Protein AF-A0A418AG32-F1 (afdb_monomer_lite)

Sequence (65 aa):
GTFRNLLIFVKDNCPSHMTYNSVLIYAANGTNLFRLPPNSTHLLKPLDVALFRTFKPNIANRVNR

Foldseek 3Di:
DDPDPAAEDEDEPPVVCDDPVNVVVCVVVNYHYDYDDPPCCCPPVCCNPVPVVVCVVVVVVVVVD

Structure (mmCIF, N/CA/C/O backbone):
data_AF-A0A418AG32-F1
#
_entry.id   AF-A0A418AG32-F1
#
loop_
_atom_site.group_PDB
_atom_site.id
_atom_site.type_symbol
_atom_site.label_atom_id
_atom_site.label_alt_id
_atom_site.label_comp_id
_atom_site.label_asym_id
_atom_site.label_entity_id
_atom_site.label_seq_id
_atom_site.pdbx_PDB_ins_code
_atom_site.Cartn_x
_atom_site.Cartn_y
_atom_site.Cartn_z
_atom_site.occupancy
_atom_site.B_iso_or_equiv
_atom_site.auth_seq_id
_atom_site.auth_comp_id
_atom_site.auth_asym_id
_atom_site.auth_atom_id
_atom_site.pdbx_PDB_model_num
ATOM 1 N N . GLY A 1 1 ? -28.659 -6.992 7.013 1.00 41.34 1 GLY A N 1
ATOM 2 C CA . GLY A 1 1 ? -27.243 -6.796 7.373 1.00 41.34 1 GLY A CA 1
ATOM 3 C C . GLY A 1 1 ? -26.581 -6.006 6.272 1.00 41.34 1 GLY A C 1
ATOM 4 O O . GLY A 1 1 ? -26.640 -6.436 5.130 1.00 41.34 1 GLY A O 1
ATOM 5 N N . THR A 1 2 ? -26.049 -4.826 6.574 1.00 47.25 2 THR A N 1
ATOM 6 C CA . THR A 1 2 ? -25.466 -3.938 5.560 1.00 47.25 2 THR A CA 1
ATOM 7 C C . THR A 1 2 ? -24.032 -4.379 5.285 1.00 47.25 2 THR A C 1
ATOM 9 O O . THR A 1 2 ? -23.154 -4.162 6.118 1.00 47.25 2 THR A O 1
ATOM 12 N N . PHE A 1 3 ? -23.785 -5.014 4.139 1.00 57.75 3 PHE A N 1
ATOM 13 C CA . PHE A 1 3 ? -22.427 -5.260 3.657 1.00 57.75 3 PHE A CA 1
ATOM 14 C C . PHE A 1 3 ? -21.805 -3.908 3.295 1.00 57.75 3 PHE A C 1
ATOM 16 O O . PHE A 1 3 ? -22.060 -3.352 2.231 1.00 57.75 3 PHE A O 1
ATOM 23 N N . ARG A 1 4 ? -21.041 -3.325 4.222 1.00 63.56 4 ARG A N 1
ATOM 24 C CA . ARG A 1 4 ? -20.199 -2.165 3.923 1.00 63.56 4 ARG A CA 1
ATOM 25 C C . ARG A 1 4 ? -19.097 -2.638 2.976 1.00 63.56 4 ARG A C 1
ATOM 27 O O . ARG A 1 4 ? -18.385 -3.580 3.312 1.00 63.56 4 ARG A O 1
ATOM 34 N N . ASN A 1 5 ? -18.975 -2.007 1.807 1.00 63.09 5 ASN A N 1
ATOM 35 C CA . ASN A 1 5 ? -17.880 -2.268 0.873 1.00 63.09 5 ASN A CA 1
ATOM 36 C C . ASN A 1 5 ? -16.542 -2.106 1.605 1.00 63.09 5 ASN A C 1
ATOM 38 O O . ASN A 1 5 ? -16.179 -1.003 2.010 1.00 63.09 5 ASN A O 1
ATOM 42 N N . LEU A 1 6 ? -15.832 -3.216 1.805 1.00 75.12 6 LEU A N 1
ATOM 43 C CA . LEU A 1 6 ? -14.561 -3.239 2.514 1.00 75.12 6 LEU A CA 1
ATOM 44 C C . LEU A 1 6 ? -13.451 -2.793 1.557 1.00 75.12 6 LEU A C 1
ATOM 46 O O . LEU A 1 6 ? -12.921 -3.602 0.798 1.00 75.12 6 LEU A O 1
ATOM 50 N N . LEU A 1 7 ? -13.106 -1.504 1.564 1.00 81.62 7 LEU A N 1
ATOM 51 C CA . LEU A 1 7 ? -11.966 -1.017 0.789 1.00 81.62 7 LEU A CA 1
ATOM 52 C C . LEU A 1 7 ? -10.665 -1.371 1.525 1.00 81.62 7 LEU A C 1
ATOM 54 O O . LEU A 1 7 ? -10.429 -0.890 2.635 1.00 81.62 7 LEU A O 1
ATOM 58 N N . ILE A 1 8 ? -9.822 -2.206 0.910 1.00 85.06 8 ILE A N 1
ATOM 59 C CA . ILE A 1 8 ? -8.543 -2.644 1.484 1.00 85.06 8 ILE A CA 1
ATOM 60 C C . ILE A 1 8 ? -7.385 -2.033 0.698 1.00 85.06 8 ILE A C 1
ATOM 62 O O . ILE A 1 8 ? -7.240 -2.261 -0.502 1.00 85.06 8 ILE A O 1
ATOM 66 N N . PHE A 1 9 ? -6.516 -1.311 1.400 1.00 84.44 9 PHE A N 1
ATOM 67 C CA . PHE A 1 9 ? -5.232 -0.857 0.883 1.00 84.44 9 PHE A CA 1
ATOM 68 C C . PHE A 1 9 ? -4.134 -1.844 1.278 1.00 84.44 9 PHE A C 1
ATOM 70 O O . PHE A 1 9 ? -3.787 -1.967 2.452 1.00 84.44 9 PHE A O 1
ATOM 77 N N . VAL A 1 10 ? -3.558 -2.531 0.291 1.00 87.38 10 VAL A N 1
ATOM 78 C CA . VAL A 1 10 ? -2.405 -3.420 0.487 1.00 87.38 10 VAL A CA 1
ATOM 79 C C . VAL A 1 10 ? -1.124 -2.610 0.304 1.00 87.38 10 VAL A C 1
ATOM 81 O O . VAL A 1 10 ? -0.839 -2.137 -0.799 1.00 87.38 10 VAL A O 1
ATOM 84 N N . LYS A 1 11 ? -0.346 -2.445 1.377 1.00 83.94 11 LYS A N 1
ATOM 85 C CA . LYS A 1 11 ? 0.904 -1.672 1.362 1.00 83.94 11 LYS A CA 1
ATOM 86 C C . LYS A 1 11 ? 2.102 -2.474 1.851 1.00 83.94 11 LYS A C 1
ATOM 88 O O . LYS A 1 11 ? 1.996 -3.412 2.643 1.00 83.94 11 LYS A O 1
ATOM 93 N N . ASP A 1 12 ? 3.263 -2.058 1.357 1.00 84.31 12 ASP A N 1
ATOM 94 C CA . ASP A 1 12 ? 4.548 -2.447 1.914 1.00 84.31 12 ASP A CA 1
ATOM 95 C C . ASP A 1 12 ? 4.770 -1.758 3.264 1.00 84.31 12 ASP A C 1
ATOM 97 O O . ASP A 1 12 ? 4.272 -0.663 3.522 1.00 84.31 12 ASP A O 1
ATOM 101 N N . ASN A 1 13 ? 5.526 -2.402 4.151 1.00 81.38 13 ASN A N 1
ATOM 102 C CA . ASN A 1 13 ? 5.835 -1.856 5.473 1.00 81.38 13 ASN A CA 1
ATOM 103 C C . ASN A 1 13 ? 6.953 -0.791 5.414 1.00 81.38 13 ASN A C 1
ATOM 105 O O . ASN A 1 13 ? 7.811 -0.737 6.292 1.00 81.38 13 ASN A O 1
ATOM 109 N N . CYS A 1 14 ? 6.987 0.016 4.348 1.00 81.44 14 CYS A N 1
ATOM 110 C CA . CYS A 1 14 ? 7.991 1.056 4.164 1.00 81.44 14 CYS A CA 1
ATOM 111 C C . CYS A 1 14 ? 7.764 2.176 5.200 1.00 81.44 14 CYS A C 1
ATOM 113 O O . CYS A 1 14 ? 6.664 2.733 5.236 1.00 81.44 14 CYS A O 1
ATOM 115 N N . PRO A 1 15 ? 8.761 2.551 6.024 1.00 79.31 15 PRO A N 1
ATOM 116 C CA . PRO A 1 15 ? 8.582 3.544 7.089 1.00 79.31 15 PRO A CA 1
ATOM 117 C C . PRO A 1 15 ? 8.046 4.898 6.605 1.00 79.31 15 PRO A C 1
ATOM 119 O O . PRO A 1 15 ? 7.226 5.511 7.282 1.00 79.31 15 PRO A O 1
ATOM 122 N N . SER A 1 16 ? 8.425 5.338 5.401 1.00 80.38 16 SER A N 1
ATOM 123 C CA . SER A 1 16 ? 7.915 6.583 4.806 1.00 80.38 16 SER A CA 1
ATOM 124 C C . SER A 1 16 ? 6.428 6.518 4.431 1.00 80.38 16 SER A C 1
ATOM 126 O O . SER A 1 16 ? 5.772 7.549 4.305 1.00 80.38 16 SER A O 1
ATOM 128 N N . HI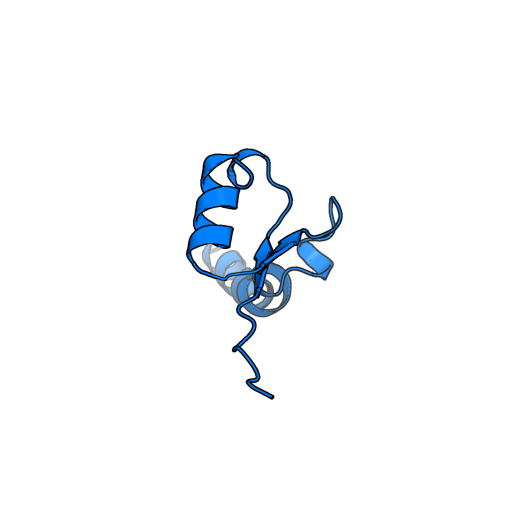S A 1 17 ? 5.872 5.317 4.260 1.00 77.38 17 HIS A N 1
ATOM 129 C CA . HIS A 1 17 ? 4.463 5.093 3.932 1.00 77.38 17 HIS A CA 1
ATOM 130 C C . HIS A 1 17 ? 3.574 4.929 5.173 1.00 77.38 17 HIS A C 1
ATOM 132 O O . HIS A 1 17 ? 2.349 5.046 5.069 1.00 77.38 17 HIS A O 1
ATOM 138 N N . MET A 1 18 ? 4.181 4.661 6.330 1.00 79.31 18 MET A N 1
ATOM 139 C CA . MET A 1 18 ? 3.514 4.209 7.553 1.00 79.31 18 MET A CA 1
ATOM 140 C C . MET A 1 18 ? 3.708 5.225 8.678 1.00 79.31 18 MET A C 1
ATOM 142 O O . MET A 1 18 ? 4.184 4.902 9.764 1.00 79.31 18 MET A O 1
ATOM 146 N N . THR A 1 19 ? 3.358 6.478 8.399 1.00 84.00 19 THR A N 1
ATOM 147 C CA . THR A 1 19 ? 3.357 7.546 9.397 1.00 84.00 19 THR A CA 1
ATOM 148 C C . THR A 1 19 ? 2.059 7.516 10.202 1.00 84.00 19 THR A C 1
ATOM 150 O O . THR A 1 19 ? 1.031 7.019 9.745 1.00 84.00 19 THR A O 1
ATOM 153 N N . TYR A 1 20 ? 2.073 8.093 11.404 1.00 85.94 20 TYR A N 1
ATOM 154 C CA . TYR A 1 20 ? 0.862 8.228 12.220 1.00 85.94 20 TYR A CA 1
ATOM 155 C C . TYR A 1 20 ? -0.283 8.910 11.446 1.00 85.94 20 TYR A C 1
ATOM 157 O O . TYR A 1 20 ? -1.419 8.439 11.450 1.00 85.94 20 TYR A O 1
ATOM 165 N N . ASN A 1 21 ? 0.044 9.957 10.683 1.00 87.88 21 ASN A N 1
ATOM 166 C CA . ASN A 1 21 ? -0.923 10.680 9.861 1.00 87.88 21 ASN A CA 1
ATOM 167 C C . ASN A 1 21 ? -1.536 9.805 8.763 1.00 87.88 21 ASN A C 1
ATOM 169 O O . ASN A 1 21 ? -2.736 9.911 8.515 1.00 87.88 21 ASN A O 1
ATOM 173 N N . SER A 1 22 ? -0.758 8.930 8.112 1.00 84.06 22 SER A N 1
ATOM 174 C CA . SER A 1 22 ? -1.316 8.071 7.063 1.00 84.06 22 SER A CA 1
ATOM 175 C C . SER A 1 22 ? -2.336 7.089 7.638 1.00 84.06 22 SER A C 1
ATOM 177 O O . SER A 1 22 ? -3.419 6.945 7.075 1.00 84.06 22 SER A O 1
ATOM 179 N N . VAL A 1 23 ? -2.058 6.500 8.805 1.00 84.50 23 VAL A N 1
ATOM 180 C CA . VAL A 1 23 ? -2.990 5.599 9.508 1.00 84.50 23 VAL A CA 1
ATOM 181 C C . VAL A 1 23 ? -4.307 6.301 9.852 1.00 84.50 23 VAL A C 1
ATOM 183 O O . VAL A 1 23 ? -5.376 5.738 9.608 1.00 84.50 23 VAL A O 1
ATOM 186 N N . LEU A 1 24 ? -4.245 7.539 10.353 1.00 89.00 24 LEU A N 1
ATOM 187 C CA . LEU A 1 24 ? -5.443 8.329 10.654 1.00 89.00 24 LEU A CA 1
ATOM 188 C C . LEU A 1 24 ? -6.288 8.605 9.407 1.00 89.00 24 LEU A C 1
ATOM 190 O O . LEU A 1 24 ? -7.510 8.475 9.453 1.00 89.00 24 LEU A O 1
ATOM 194 N N . ILE A 1 25 ? -5.647 8.935 8.284 1.00 87.88 25 ILE A N 1
ATOM 195 C CA . ILE A 1 25 ? -6.337 9.174 7.010 1.00 87.88 25 ILE A CA 1
ATOM 196 C C . ILE A 1 25 ? -7.041 7.898 6.531 1.00 87.88 25 ILE A C 1
ATOM 198 O O . ILE A 1 25 ? -8.187 7.964 6.084 1.00 87.88 25 ILE A O 1
ATOM 202 N N . TYR A 1 26 ? -6.402 6.730 6.638 1.00 84.94 26 TYR A N 1
ATOM 203 C CA . TYR A 1 26 ? -7.036 5.469 6.240 1.00 84.94 26 TYR A CA 1
ATOM 204 C C . TYR A 1 26 ? -8.275 5.157 7.089 1.00 84.94 26 TYR A C 1
ATOM 206 O O . TYR A 1 26 ? -9.322 4.810 6.534 1.00 84.94 26 TYR A O 1
ATOM 214 N N . ALA A 1 27 ? -8.179 5.351 8.408 1.00 84.75 27 ALA A N 1
ATOM 215 C CA . ALA A 1 27 ? -9.293 5.150 9.330 1.00 84.75 27 ALA A CA 1
ATOM 216 C C . ALA A 1 27 ? -10.451 6.126 9.063 1.00 84.75 27 ALA A C 1
ATOM 218 O O . ALA A 1 27 ? -11.604 5.702 8.987 1.00 84.75 27 ALA A O 1
ATOM 219 N N . ALA A 1 28 ? -10.150 7.413 8.852 1.00 89.12 28 ALA A N 1
ATOM 220 C CA . ALA A 1 28 ? -11.151 8.444 8.567 1.00 89.12 28 ALA A CA 1
ATOM 221 C C . ALA A 1 28 ? -11.927 8.178 7.266 1.00 89.12 28 ALA A C 1
ATOM 223 O O . ALA A 1 28 ? -13.117 8.468 7.184 1.00 89.12 28 ALA A O 1
ATOM 224 N N . ASN A 1 29 ? -11.275 7.574 6.270 1.00 87.25 29 ASN A N 1
ATOM 225 C CA . ASN A 1 29 ? -11.900 7.215 4.998 1.00 87.25 29 ASN A CA 1
ATOM 226 C C . ASN A 1 29 ? -12.637 5.861 5.030 1.00 87.25 29 ASN A C 1
ATOM 228 O O . ASN A 1 29 ? -13.132 5.413 3.996 1.00 87.25 29 ASN A O 1
ATOM 232 N N . GLY A 1 30 ? -12.700 5.179 6.182 1.00 85.69 30 GLY A N 1
ATOM 233 C CA . GLY A 1 30 ? -13.338 3.862 6.296 1.00 85.69 30 GLY A CA 1
ATOM 234 C C . GLY A 1 30 ? -12.598 2.761 5.531 1.00 85.69 30 GLY A C 1
ATOM 235 O O . GLY A 1 30 ? -13.211 1.794 5.081 1.00 85.69 30 GLY A O 1
ATOM 236 N N . THR A 1 31 ? -11.286 2.922 5.354 1.00 85.44 31 THR A N 1
ATOM 237 C CA . THR A 1 31 ? -10.439 1.997 4.595 1.00 85.44 31 THR A CA 1
ATOM 238 C C . THR A 1 31 ? -9.567 1.177 5.533 1.00 85.44 31 THR A C 1
ATOM 240 O O . THR A 1 31 ? -9.034 1.690 6.518 1.00 85.44 31 THR A O 1
ATOM 243 N N . ASN A 1 32 ? -9.391 -0.102 5.216 1.00 83.69 32 ASN A N 1
ATOM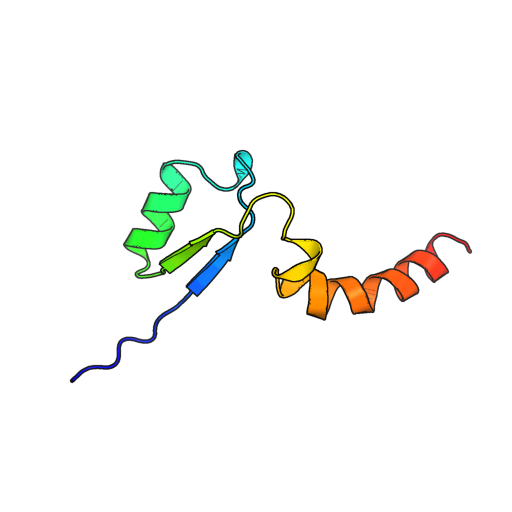 244 C CA . ASN A 1 32 ? -8.542 -0.993 5.995 1.00 83.69 32 ASN A CA 1
ATOM 245 C C . ASN A 1 32 ? -7.152 -1.085 5.382 1.00 83.69 32 ASN A C 1
ATOM 247 O O . ASN A 1 32 ? -6.999 -1.324 4.185 1.00 83.69 32 ASN A O 1
ATOM 251 N N . LEU A 1 33 ? -6.131 -0.945 6.221 1.00 86.38 33 LEU A N 1
ATOM 252 C CA . LEU A 1 33 ? -4.740 -1.062 5.808 1.00 86.38 33 LEU A CA 1
ATOM 253 C C . LEU A 1 33 ? -4.235 -2.482 6.076 1.00 86.38 33 LEU A C 1
ATOM 255 O O . LEU A 1 33 ? -4.163 -2.917 7.226 1.00 86.38 33 LEU A O 1
ATOM 259 N N . PHE A 1 34 ? -3.851 -3.190 5.018 1.00 87.44 34 PHE A N 1
ATOM 260 C CA . PHE A 1 34 ? -3.227 -4.505 5.112 1.00 87.44 34 PHE A CA 1
ATOM 261 C C . PHE A 1 34 ? -1.724 -4.387 4.861 1.00 87.44 34 PHE A C 1
ATOM 263 O O . PHE A 1 34 ? -1.283 -3.992 3.777 1.00 87.44 34 PHE A O 1
ATOM 270 N N . ARG A 1 35 ? -0.934 -4.729 5.883 1.00 87.44 35 ARG A N 1
ATOM 271 C CA . ARG A 1 35 ? 0.529 -4.720 5.815 1.00 87.44 35 ARG A CA 1
ATOM 272 C C . ARG A 1 35 ? 1.033 -6.076 5.365 1.00 87.44 35 ARG A C 1
ATOM 274 O O . ARG A 1 35 ? 0.726 -7.091 5.986 1.00 87.44 35 ARG A O 1
ATOM 281 N N . LEU A 1 36 ? 1.853 -6.074 4.325 1.00 89.06 36 LEU A N 1
ATOM 282 C CA . LEU A 1 36 ? 2.553 -7.276 3.904 1.00 89.06 36 LEU A CA 1
ATOM 283 C C . LEU A 1 36 ? 3.689 -7.621 4.884 1.00 89.06 36 LEU A C 1
ATOM 285 O O . LEU A 1 36 ? 4.310 -6.707 5.440 1.00 89.06 36 LEU A O 1
ATOM 289 N N . PRO A 1 37 ? 4.006 -8.916 5.069 1.00 88.19 37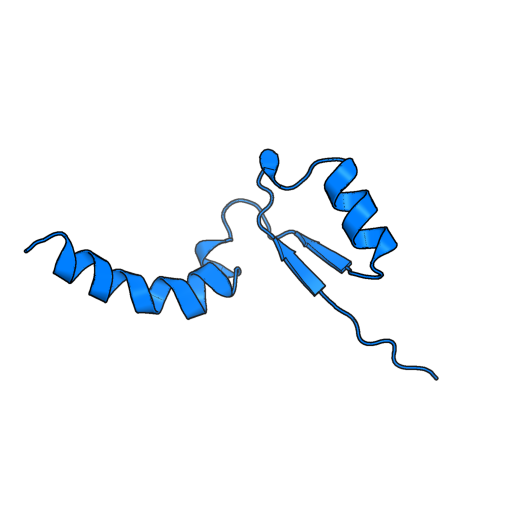 PRO A N 1
ATOM 290 C CA . PRO A 1 37 ? 5.210 -9.334 5.772 1.00 88.19 37 PRO A CA 1
ATOM 291 C C . PRO A 1 37 ? 6.469 -8.654 5.205 1.00 88.19 37 PRO A C 1
ATOM 293 O O . PRO A 1 37 ? 6.524 -8.367 4.000 1.00 88.19 37 PRO A O 1
ATOM 296 N N . PRO A 1 38 ? 7.505 -8.423 6.026 1.00 85.56 38 PRO A N 1
ATOM 297 C CA . PRO A 1 38 ? 8.790 -7.928 5.541 1.00 85.56 38 PRO A CA 1
ATOM 298 C C . PRO A 1 38 ? 9.302 -8.753 4.350 1.00 85.56 38 PRO A C 1
ATOM 300 O O . PRO A 1 38 ? 9.132 -9.969 4.316 1.00 85.56 38 PRO A O 1
ATOM 303 N N . ASN A 1 39 ? 9.916 -8.087 3.367 1.00 86.69 39 ASN A N 1
ATOM 304 C CA . ASN A 1 39 ? 10.525 -8.706 2.178 1.00 86.69 39 ASN A CA 1
ATOM 305 C C . ASN A 1 39 ? 9.581 -9.537 1.282 1.00 86.69 39 ASN A C 1
ATOM 307 O O . ASN A 1 39 ? 10.047 -10.290 0.433 1.00 86.69 39 ASN A O 1
ATOM 311 N N . SER A 1 40 ? 8.260 -9.392 1.422 1.00 89.25 40 SER A N 1
ATOM 312 C CA . SER A 1 40 ? 7.284 -10.189 0.659 1.00 89.25 40 SER A CA 1
ATOM 313 C C . SER A 1 40 ? 6.614 -9.443 -0.500 1.00 89.25 40 SER A C 1
ATOM 315 O O . SER A 1 40 ? 5.742 -9.994 -1.170 1.00 89.25 40 SER A O 1
ATOM 317 N N . THR A 1 41 ? 7.004 -8.197 -0.783 1.00 87.00 41 THR A N 1
ATOM 318 C CA . THR A 1 41 ? 6.325 -7.357 -1.787 1.00 87.00 41 THR A CA 1
ATOM 319 C C . THR A 1 41 ? 6.390 -7.958 -3.190 1.00 87.00 41 THR A C 1
ATOM 321 O O . THR A 1 41 ? 5.367 -8.053 -3.858 1.00 87.00 41 THR A O 1
ATOM 324 N N . HIS A 1 42 ? 7.543 -8.503 -3.585 1.00 84.00 42 HIS A N 1
ATOM 325 C CA . HIS A 1 42 ? 7.717 -9.195 -4.867 1.00 84.00 42 HIS A CA 1
ATOM 326 C C . HIS A 1 42 ? 6.865 -10.480 -4.984 1.00 84.00 42 HIS A C 1
ATOM 328 O O . HIS A 1 42 ? 6.715 -11.026 -6.075 1.00 84.00 42 HIS A O 1
ATOM 334 N N . LEU A 1 43 ? 6.311 -10.992 -3.884 1.00 86.75 43 LEU A N 1
ATOM 335 C CA . LEU A 1 43 ? 5.485 -12.201 -3.880 1.00 86.75 43 LEU A CA 1
ATOM 336 C C . LEU A 1 43 ? 3.996 -11.884 -3.750 1.00 86.75 43 LEU A C 1
ATOM 338 O O . LEU A 1 43 ? 3.174 -12.526 -4.396 1.00 86.75 43 LEU A O 1
ATOM 342 N N . LEU A 1 44 ? 3.654 -10.909 -2.907 1.00 86.94 44 LEU A N 1
ATOM 343 C CA . LEU A 1 44 ? 2.283 -10.693 -2.447 1.00 86.94 44 LEU A CA 1
ATOM 344 C C . LEU A 1 44 ? 1.692 -9.355 -2.885 1.00 86.94 44 LEU A C 1
ATOM 346 O O . LEU A 1 44 ? 0.472 -9.211 -2.876 1.00 86.94 44 LEU A O 1
ATOM 350 N N . LYS A 1 45 ? 2.514 -8.361 -3.250 1.00 88.75 45 LYS A N 1
ATOM 351 C CA . LYS A 1 45 ? 2.009 -7.038 -3.630 1.00 88.75 45 LYS A CA 1
ATOM 352 C C . LYS A 1 45 ? 1.462 -7.113 -5.057 1.00 88.75 45 LYS A C 1
ATOM 354 O O . LYS A 1 45 ? 2.251 -7.281 -5.990 1.00 88.75 45 LYS A O 1
ATOM 359 N N . PRO A 1 46 ? 0.144 -6.934 -5.273 1.00 87.94 46 PRO A N 1
ATOM 360 C CA . PRO A 1 46 ? -0.449 -7.099 -6.601 1.00 87.94 46 PRO A CA 1
ATOM 361 C C . PRO A 1 46 ? 0.163 -6.153 -7.636 1.00 87.94 46 PRO A C 1
ATOM 363 O O . PRO A 1 46 ? 0.375 -6.530 -8.785 1.00 87.94 46 PRO A O 1
ATOM 366 N N . LEU A 1 47 ? 0.519 -4.940 -7.206 1.00 88.62 47 LEU A N 1
ATOM 367 C CA . LEU A 1 47 ? 1.184 -3.955 -8.052 1.00 88.62 47 LEU A CA 1
ATOM 368 C C . LEU A 1 47 ? 2.549 -4.447 -8.563 1.00 88.62 47 LEU A C 1
ATOM 370 O O . LEU A 1 47 ? 2.863 -4.268 -9.736 1.00 88.62 47 LEU A O 1
ATOM 374 N N . ASP A 1 48 ? 3.341 -5.102 -7.714 1.00 86.44 48 ASP A N 1
ATOM 375 C CA . ASP A 1 48 ? 4.675 -5.576 -8.091 1.00 86.44 48 ASP A CA 1
ATOM 376 C C . ASP A 1 48 ? 4.583 -6.837 -8.968 1.00 86.44 48 ASP A C 1
ATOM 378 O O . ASP A 1 48 ? 5.323 -6.976 -9.947 1.00 86.44 48 ASP A O 1
ATOM 382 N N . VAL A 1 49 ? 3.654 -7.742 -8.636 1.00 88.38 49 VAL A N 1
ATOM 383 C CA . VAL A 1 49 ? 3.534 -9.072 -9.257 1.00 88.38 49 VAL A CA 1
ATOM 384 C C . VAL A 1 49 ? 2.737 -9.060 -10.552 1.00 88.38 49 VAL A C 1
ATOM 386 O O . VAL A 1 49 ? 3.158 -9.691 -11.520 1.00 88.38 49 VAL A O 1
ATOM 389 N N . ALA A 1 50 ? 1.583 -8.397 -10.573 1.00 88.50 50 ALA A N 1
ATOM 390 C CA . ALA A 1 50 ? 0.684 -8.424 -11.721 1.00 88.50 50 ALA A CA 1
ATOM 391 C C . ALA A 1 50 ? 0.991 -7.277 -12.683 1.00 88.50 50 ALA A C 1
ATOM 393 O O . ALA A 1 50 ? 1.145 -7.502 -13.881 1.00 88.50 50 ALA A O 1
ATOM 394 N N . LEU A 1 51 ? 1.132 -6.054 -12.159 1.00 89.12 51 LEU A N 1
ATOM 395 C CA . LEU A 1 51 ? 1.389 -4.887 -12.994 1.00 89.12 51 LEU A CA 1
ATOM 396 C C . LEU A 1 51 ? 2.873 -4.824 -13.373 1.00 89.12 51 LEU A C 1
ATOM 398 O O . LEU A 1 51 ? 3.233 -5.194 -14.487 1.00 89.12 51 LEU A O 1
ATOM 402 N N . PHE A 1 52 ? 3.765 -4.430 -12.460 1.00 89.44 52 PHE A N 1
ATOM 403 C CA . PHE A 1 52 ? 5.155 -4.109 -12.805 1.00 89.44 52 PHE A CA 1
ATOM 404 C C . PHE A 1 52 ? 5.940 -5.263 -13.424 1.00 89.44 52 PHE A C 1
ATOM 406 O O . PHE A 1 52 ? 6.757 -5.020 -14.314 1.00 89.44 52 PHE A O 1
ATOM 413 N N . ARG A 1 53 ? 5.680 -6.514 -13.033 1.00 89.31 53 ARG A N 1
ATOM 414 C CA . ARG A 1 53 ? 6.298 -7.683 -13.676 1.00 89.31 53 ARG A CA 1
ATOM 415 C C . ARG A 1 53 ? 6.095 -7.702 -15.193 1.00 89.31 53 ARG A C 1
ATOM 417 O O . ARG A 1 53 ? 7.030 -8.050 -15.905 1.00 89.31 53 ARG A O 1
ATOM 424 N N . THR A 1 54 ? 4.920 -7.312 -15.685 1.00 89.88 54 THR A N 1
ATOM 425 C CA . THR A 1 54 ? 4.637 -7.286 -17.131 1.00 89.88 54 THR A CA 1
ATOM 426 C C . THR A 1 54 ? 5.328 -6.121 -17.846 1.00 89.88 54 THR A C 1
ATOM 428 O O . THR A 1 54 ? 5.677 -6.237 -19.018 1.00 89.88 54 THR A O 1
ATOM 431 N N . PHE A 1 55 ? 5.616 -5.024 -17.138 1.00 88.75 55 PHE A N 1
ATOM 432 C CA . PHE A 1 55 ? 6.322 -3.866 -17.697 1.00 88.75 55 PHE A CA 1
ATO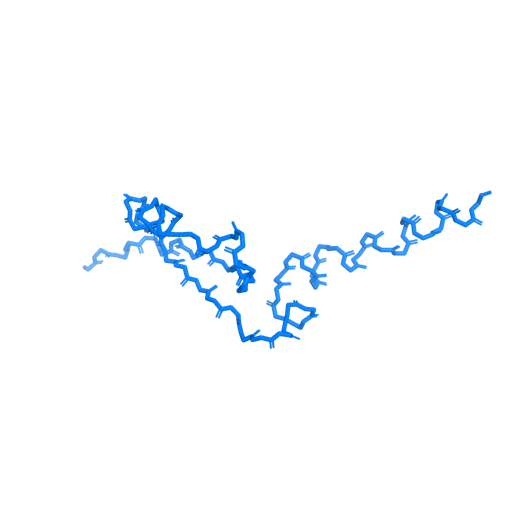M 433 C C . PHE A 1 55 ? 7.845 -4.031 -17.729 1.00 88.75 55 PHE A C 1
ATOM 435 O O . PHE A 1 55 ? 8.491 -3.503 -18.636 1.00 88.75 55 PHE A O 1
ATOM 442 N N . LYS A 1 56 ? 8.429 -4.767 -16.773 1.00 87.19 56 LYS A N 1
ATOM 443 C CA . LYS A 1 56 ? 9.890 -4.923 -16.631 1.00 87.19 56 LYS A CA 1
ATOM 444 C C . LYS A 1 56 ? 10.608 -5.335 -17.933 1.00 87.19 56 LYS A C 1
ATOM 446 O O . LYS A 1 56 ? 11.587 -4.668 -18.265 1.00 87.19 56 LYS A O 1
ATOM 451 N N . PRO A 1 57 ? 10.146 -6.336 -18.713 1.00 89.62 57 PRO A N 1
ATOM 452 C CA . PRO A 1 57 ? 10.814 -6.722 -19.961 1.00 89.62 57 PRO A CA 1
ATOM 453 C C . PRO A 1 57 ? 10.808 -5.608 -21.014 1.00 89.62 57 PRO A C 1
ATOM 455 O O . PRO A 1 57 ? 11.816 -5.359 -21.668 1.00 89.62 57 PRO A O 1
ATOM 458 N N . ASN A 1 58 ? 9.687 -4.895 -21.147 1.00 89.25 58 ASN A N 1
ATOM 459 C CA . ASN A 1 58 ? 9.548 -3.810 -22.119 1.00 89.25 58 ASN A CA 1
AT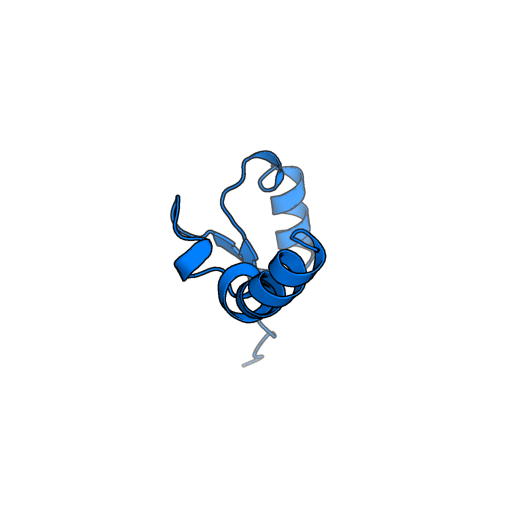OM 460 C C . ASN A 1 58 ? 10.465 -2.629 -21.793 1.00 89.25 58 ASN A C 1
ATOM 462 O O . ASN A 1 58 ? 11.048 -2.031 -22.695 1.00 89.25 58 ASN A O 1
ATOM 466 N N . ILE A 1 59 ? 10.609 -2.308 -20.507 1.00 88.75 59 ILE A N 1
ATOM 467 C CA . ILE A 1 59 ? 11.525 -1.260 -20.049 1.00 88.75 59 ILE A CA 1
ATOM 468 C C . ILE A 1 59 ? 12.976 -1.698 -20.272 1.00 88.75 59 ILE A C 1
ATOM 470 O O . ILE A 1 59 ? 13.747 -0.939 -20.850 1.00 88.75 59 ILE A O 1
ATOM 474 N N . ALA A 1 60 ? 13.338 -2.929 -19.895 1.00 88.94 60 ALA A N 1
ATOM 475 C CA . ALA A 1 60 ? 14.692 -3.451 -20.091 1.00 88.94 60 ALA A CA 1
ATOM 476 C C . ALA A 1 60 ? 15.113 -3.421 -21.571 1.00 88.94 60 ALA A C 1
ATOM 478 O O . ALA A 1 60 ? 16.199 -2.952 -21.900 1.00 88.94 60 ALA A O 1
ATOM 479 N N . ASN A 1 61 ? 14.216 -3.820 -22.476 1.00 89.19 61 ASN A N 1
ATOM 480 C CA . ASN A 1 61 ? 14.459 -3.770 -23.919 1.00 89.19 61 ASN A CA 1
ATOM 481 C C . ASN A 1 61 ? 14.611 -2.344 -24.472 1.00 89.19 61 ASN A C 1
ATOM 483 O O . ASN A 1 61 ? 15.203 -2.173 -25.533 1.00 89.19 61 ASN A O 1
ATOM 487 N N . ARG A 1 62 ? 14.057 -1.327 -23.801 1.00 87.19 62 ARG A N 1
ATOM 488 C CA . ARG A 1 62 ? 14.216 0.083 -24.187 1.00 87.19 62 ARG A CA 1
ATOM 489 C C . ARG A 1 62 ? 15.488 0.719 -23.637 1.00 87.19 62 ARG A C 1
ATOM 491 O O . ARG A 1 62 ? 15.991 1.631 -24.270 1.00 87.19 62 ARG A O 1
ATOM 498 N N . VAL A 1 63 ? 15.965 0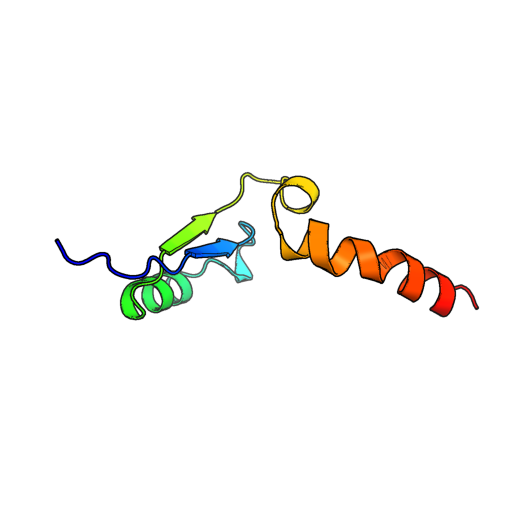.276 -22.475 1.00 88.12 63 VAL A N 1
ATOM 499 C CA . VAL A 1 63 ? 17.188 0.802 -21.841 1.00 88.12 63 VAL A CA 1
ATOM 500 C C . VAL A 1 63 ? 18.448 0.184 -22.449 1.00 88.12 63 VAL A C 1
ATOM 502 O O . VAL A 1 63 ? 19.467 0.853 -22.540 1.00 88.12 63 VAL A O 1
ATOM 505 N N . ASN A 1 64 ? 18.381 -1.078 -22.881 1.00 76.31 64 ASN A N 1
ATOM 506 C CA . ASN A 1 64 ? 19.510 -1.796 -23.487 1.00 76.31 64 ASN A CA 1
ATOM 507 C C . ASN A 1 64 ? 19.641 -1.576 -25.010 1.00 76.31 64 ASN A C 1
ATOM 509 O O . ASN A 1 64 ? 20.348 -2.332 -25.676 1.00 76.31 64 ASN A O 1
ATOM 513 N N . ARG A 1 65 ? 18.911 -0.605 -25.563 1.00 54.47 65 ARG A N 1
ATOM 514 C CA . ARG A 1 65 ? 19.025 -0.138 -26.949 1.00 54.47 65 ARG A CA 1
ATOM 515 C C . ARG A 1 65 ? 19.743 1.197 -26.962 1.00 54.47 65 ARG A C 1
ATOM 517 O O . ARG A 1 65 ? 20.517 1.402 -27.917 1.00 54.47 65 ARG A O 1
#

InterPro domains:
  IPR004875 DDE superfamily endonuclease domain [PF03184] (9-59)

pLDDT: mean 83.03, std 9.96, range [41.34, 89.88]

Secondary structure (DSSP, 8-state):
------EEEEE---GGG--HHHHHHHHHTTEEEEEPPTT-HHHH-HIIIIIIHHHHHHHHHHH--

Radius of gyration: 16.02 Å; chains: 1; bounding box: 47×23×39 Å

Organism: NCBI:txid157072